Protein AF-A0A9P6XNF9-F1 (afdb_monomer)

Organism: NCBI:txid936053

Radius of gyration: 29.25 Å; Cα contacts (8 Å, |Δi|>4): 31; chains: 1; bounding box: 64×70×56 Å

Sequence (96 aa):
MGHGGQAKNPTHQQKKLELESIREFRDRFGIPIPDDQLADLPYFKPADDSPEMKNLHERRAELGGYLPRRRARAHRRRPRDLDHPSLCAHPEPGAA

Secondary structure (DSSP, 8-state):
--TTSTT----S--SS--HHHHHHHHHHHT----GGGGGG-PPP---TTSHHHHHHHHHHHHTTS-SS---SS---PPPPPTT-GGG--PPP----

Solvent-accessible surface area (backbone atoms only — not comparable to full-atom values): 6850 Å² total; per-residue (Å²): 133,56,89,75,46,60,94,53,87,77,76,91,74,72,85,68,78,55,68,66,46,52,49,55,49,34,66,75,68,67,53,97,68,62,79,87,52,55,84,75,64,71,87,86,74,81,56,79,85,36,71,66,44,47,50,54,53,51,54,28,56,74,70,78,43,81,77,93,75,86,73,95,72,75,85,83,74,75,79,76,74,82,84,54,81,86,78,76,80,74,83,80,85,81,83,134

Foldseek 3Di:
DQDQQPVHPDPPDPPDGDLVSLVVVCVVVVPPDDSVCSVVVDDDDDDCPDPVNVVVQVVQVVVVHDDDDDDPDDDDDDPDPPPPPPPPDDPDPDDD

InterPro domains:
  IPR029061 Thiamin diphosphate-binding fold [SSF52518] (6-71)
  IPR051157 Pyruvate Dehydrogenase/Transketolase [PTHR43825] (3-80)

Nearest PDB structures (foldseek):
  2g25-assembly1_B  TM=8.179E-01  e=1.756E-03  Escherichia coli
  2iea-assembly1_B  TM=8.667E-01  e=1.041E-02  Escherichia coli
  4qoy-assembly1_A  TM=8.896E-01  e=1.929E-02  Escherichia coli O157:H7 str. TW14359
  3lq4-assembly1_B  TM=7.742E-01  e=1.467E-02  Escherichia coli O157:H7

Structure (mmCIF, N/CA/C/O backbone):
data_AF-A0A9P6XNF9-F1
#
_entry.id   AF-A0A9P6XNF9-F1
#
loop_
_atom_site.group_PDB
_atom_site.id
_atom_site.type_symbol
_atom_site.label_atom_id
_atom_site.label_alt_id
_atom_site.label_comp_id
_atom_site.label_asym_id
_atom_site.label_entity_id
_atom_site.label_seq_id
_atom_site.pdbx_PDB_ins_code
_atom_site.Cartn_x
_atom_site.Cartn_y
_atom_site.Cartn_z
_atom_site.occupancy
_atom_site.B_iso_or_equiv
_atom_site.auth_seq_id
_atom_site.auth_comp_id
_atom_site.auth_asym_id
_atom_site.auth_atom_id
_atom_site.pdbx_PDB_model_num
ATOM 1 N N . MET A 1 1 ? 7.094 -0.465 22.375 1.00 51.12 1 MET A N 1
ATOM 2 C CA . MET A 1 1 ? 7.017 -1.836 21.813 1.00 51.12 1 MET A CA 1
ATOM 3 C C . MET A 1 1 ? 5.539 -2.149 21.598 1.00 51.12 1 MET A C 1
ATOM 5 O O . MET A 1 1 ? 4.785 -1.898 22.523 1.00 51.12 1 MET A O 1
ATOM 9 N N . GLY A 1 2 ? 5.104 -2.559 20.399 1.00 53.34 2 GLY A N 1
ATOM 10 C CA . GLY A 1 2 ? 3.670 -2.670 20.063 1.00 53.34 2 GLY A CA 1
ATOM 11 C C . GLY A 1 2 ? 2.995 -3.904 20.671 1.00 53.34 2 GLY A C 1
ATOM 12 O O . GLY A 1 2 ? 3.594 -4.980 20.707 1.00 53.34 2 GLY A O 1
ATOM 13 N N . HIS A 1 3 ? 1.759 -3.746 21.149 1.00 58.56 3 HIS A N 1
ATOM 14 C CA . HIS A 1 3 ? 1.045 -4.740 21.956 1.00 58.56 3 HIS A CA 1
ATOM 15 C C . HIS A 1 3 ? 0.644 -5.993 21.146 1.00 58.56 3 HIS A C 1
ATOM 17 O O . HIS A 1 3 ? 0.809 -7.122 21.612 1.00 58.56 3 HIS A O 1
ATOM 23 N N . GLY A 1 4 ? 0.215 -5.814 19.891 1.00 57.84 4 GLY A N 1
ATOM 24 C CA . GLY A 1 4 ? -0.344 -6.863 19.020 1.00 57.84 4 GLY A CA 1
ATOM 25 C C . GLY A 1 4 ? 0.652 -7.756 18.263 1.00 57.84 4 GLY A C 1
ATOM 26 O O . GLY A 1 4 ? 0.313 -8.293 17.217 1.00 57.84 4 GLY A O 1
ATOM 27 N N . GLY A 1 5 ? 1.897 -7.912 18.727 1.00 57.47 5 GLY A N 1
ATOM 28 C CA . GLY A 1 5 ? 2.902 -8.743 18.036 1.00 57.47 5 GLY A CA 1
ATOM 29 C C . GLY A 1 5 ? 3.785 -8.004 17.026 1.00 57.47 5 GLY A C 1
ATOM 30 O O . GLY A 1 5 ? 4.610 -8.628 16.365 1.00 57.47 5 GLY A O 1
ATOM 31 N N . GLN A 1 6 ? 3.699 -6.673 16.949 1.00 53.59 6 GLN A N 1
ATOM 32 C CA . GLN A 1 6 ? 4.697 -5.869 16.239 1.00 53.59 6 GLN A CA 1
ATOM 33 C C . GLN A 1 6 ? 6.087 -6.138 16.844 1.00 53.59 6 GLN A C 1
ATOM 35 O O . GLN A 1 6 ? 6.307 -5.890 18.029 1.00 53.59 6 GLN A O 1
ATOM 40 N N . ALA A 1 7 ? 7.007 -6.649 16.021 1.00 54.22 7 ALA A N 1
ATOM 41 C CA . ALA A 1 7 ? 8.347 -7.127 16.394 1.00 54.22 7 ALA A CA 1
ATOM 42 C C . ALA A 1 7 ? 8.410 -8.437 17.208 1.00 54.22 7 ALA A C 1
ATOM 44 O O . ALA A 1 7 ? 9.474 -8.793 17.713 1.00 54.22 7 ALA A O 1
ATOM 45 N N . LYS A 1 8 ? 7.313 -9.195 17.301 1.00 57.41 8 LYS A N 1
ATOM 46 C CA . LYS A 1 8 ? 7.337 -10.583 17.780 1.00 57.41 8 LYS A CA 1
ATOM 47 C C . LYS A 1 8 ? 7.222 -11.501 16.552 1.00 57.41 8 LYS A C 1
ATOM 49 O O . LYS A 1 8 ? 6.467 -11.197 15.638 1.00 57.41 8 LYS A O 1
ATOM 54 N N . ASN A 1 9 ? 7.920 -12.640 16.549 1.00 62.78 9 ASN A N 1
ATOM 55 C CA . ASN A 1 9 ? 7.718 -13.740 15.587 1.00 62.78 9 ASN A CA 1
ATOM 56 C C . ASN A 1 9 ? 6.858 -14.865 16.217 1.00 62.78 9 ASN A C 1
ATOM 58 O O . ASN A 1 9 ? 7.333 -15.998 16.337 1.00 62.78 9 ASN A O 1
ATOM 62 N N . PRO A 1 10 ? 5.628 -14.612 16.715 1.00 60.19 10 PRO A N 1
ATOM 63 C CA . PRO A 1 10 ? 4.821 -15.674 17.286 1.00 60.19 10 PRO A CA 1
ATOM 64 C C . PRO A 1 10 ? 4.291 -16.530 16.138 1.00 60.19 10 PRO A C 1
ATOM 66 O O . PRO A 1 10 ? 3.401 -16.137 15.391 1.00 60.19 10 PRO A O 1
ATOM 69 N N . THR A 1 11 ? 4.842 -17.728 15.988 1.00 62.06 11 THR A N 1
ATOM 70 C CA . THR A 1 11 ? 4.258 -18.705 15.071 1.00 62.06 11 THR A CA 1
ATOM 71 C C . TH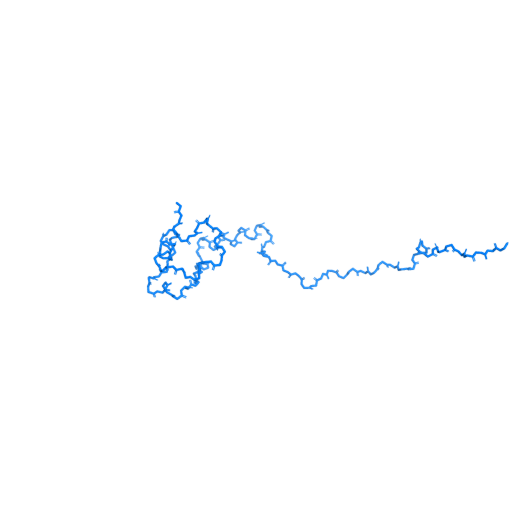R A 1 11 ? 3.069 -19.371 15.771 1.00 62.06 11 THR A C 1
ATOM 73 O O . THR A 1 11 ? 3.134 -19.723 16.948 1.00 62.06 11 THR A O 1
ATOM 76 N N . HIS A 1 12 ? 1.966 -19.533 15.039 1.00 56.62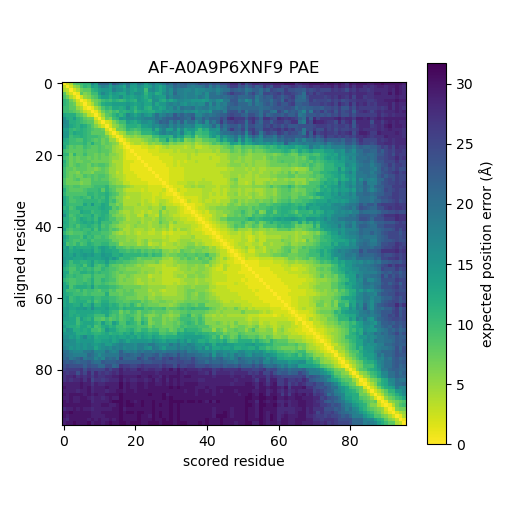 12 HIS A N 1
ATOM 77 C CA . HIS A 1 12 ? 0.805 -20.376 15.361 1.00 56.62 12 HIS A CA 1
ATOM 78 C C . HIS A 1 12 ? -0.137 -20.003 16.532 1.00 56.62 12 HIS A C 1
ATOM 80 O O . HIS A 1 12 ? -1.226 -20.579 16.589 1.00 56.62 12 HIS A O 1
ATOM 86 N N . GLN A 1 13 ? 0.197 -19.066 17.433 1.00 52.62 13 GLN A N 1
ATOM 87 C CA . GLN A 1 13 ? -0.665 -18.749 18.598 1.00 52.62 13 GLN A CA 1
ATOM 88 C C . GLN A 1 13 ? -1.566 -17.509 18.458 1.00 52.62 13 GLN A C 1
ATOM 90 O O . GLN A 1 13 ? -2.529 -17.374 19.207 1.00 52.62 13 GLN A O 1
ATOM 95 N N . GLN A 1 14 ? -1.345 -16.643 17.468 1.00 58.47 14 GLN A N 1
ATOM 96 C CA . GLN A 1 14 ? -2.191 -15.465 17.224 1.00 58.47 14 GLN A CA 1
ATOM 97 C C . GLN A 1 14 ? -3.287 -15.759 16.191 1.00 58.47 14 GLN A C 1
ATOM 99 O O . GLN A 1 14 ? -3.354 -15.142 15.136 1.00 58.47 14 GLN A O 1
ATOM 104 N N . LYS A 1 15 ? -4.146 -16.748 16.465 1.00 58.88 15 LYS A N 1
ATOM 105 C CA . LYS A 1 15 ? -5.285 -17.063 15.577 1.00 58.88 15 LYS A CA 1
ATOM 106 C C . LYS A 1 15 ? -6.379 -15.990 15.591 1.00 58.88 15 LYS A C 1
ATOM 108 O O . LYS A 1 15 ? -7.221 -15.977 14.701 1.00 58.88 15 LYS A O 1
ATOM 113 N N . LYS A 1 16 ? -6.388 -15.129 16.609 1.00 60.25 16 LYS A N 1
ATOM 114 C CA . LYS A 1 16 ? -7.323 -14.017 16.765 1.00 60.25 16 LYS A CA 1
ATOM 115 C C . LYS A 1 16 ? -6.506 -12.765 17.056 1.00 60.25 16 LYS A C 1
ATOM 117 O O . LYS A 1 16 ? -5.784 -12.724 18.049 1.00 60.25 16 LYS A O 1
ATOM 122 N N . LEU A 1 17 ? -6.566 -11.796 16.151 1.00 66.12 17 LEU A N 1
ATOM 123 C CA . LEU A 1 17 ? -6.135 -10.434 16.437 1.00 66.12 17 LEU A CA 1
ATOM 124 C C . LEU A 1 17 ? -7.283 -9.767 17.193 1.00 66.12 17 LEU A C 1
ATOM 126 O O . LEU A 1 17 ? -8.410 -9.761 16.703 1.00 66.12 17 LEU A O 1
ATOM 130 N N . GLU A 1 18 ? -7.009 -9.258 18.390 1.00 77.25 18 GLU A N 1
ATOM 131 C CA . GLU A 1 18 ? -7.990 -8.478 19.145 1.00 77.25 18 GLU A CA 1
ATOM 132 C C . GLU A 1 18 ? -8.308 -7.184 18.382 1.00 77.25 18 GLU A C 1
ATOM 134 O O . GLU A 1 18 ? -7.398 -6.519 17.875 1.00 77.25 18 GLU A O 1
ATOM 139 N N . LEU A 1 19 ? -9.590 -6.807 18.311 1.00 79.06 19 LEU A N 1
ATOM 140 C CA . LEU A 1 19 ? -10.040 -5.586 17.621 1.00 79.06 19 LEU A CA 1
ATOM 141 C C . LEU A 1 19 ? -9.339 -4.330 18.153 1.00 79.06 19 LEU A C 1
ATOM 143 O O . LEU A 1 19 ? -9.012 -3.428 17.386 1.00 79.06 19 LEU A O 1
ATOM 147 N N . GLU A 1 20 ? -9.038 -4.307 19.449 1.00 80.88 20 GLU A N 1
ATOM 148 C CA . GLU A 1 20 ? -8.264 -3.243 20.089 1.00 80.88 20 GLU A CA 1
ATOM 149 C C . GLU A 1 20 ? -6.849 -3.125 19.501 1.00 80.88 20 GLU A C 1
ATOM 151 O O . GLU A 1 20 ? -6.412 -2.029 19.164 1.00 80.88 20 GLU A O 1
ATOM 156 N N . SER A 1 21 ? -6.169 -4.250 19.248 1.00 80.81 21 SER A N 1
ATOM 157 C CA . SER A 1 21 ? -4.847 -4.250 18.602 1.00 80.81 21 SER A CA 1
ATOM 158 C C . SER A 1 21 ? -4.902 -3.766 17.148 1.00 80.81 21 SER A C 1
ATOM 160 O O . SER A 1 21 ? -3.954 -3.143 16.670 1.00 80.81 21 SER A O 1
ATOM 162 N N . ILE A 1 22 ? -5.999 -4.039 16.433 1.00 81.44 22 ILE A N 1
ATOM 163 C CA . ILE A 1 22 ? -6.210 -3.546 15.063 1.00 81.44 22 ILE A CA 1
ATOM 164 C C . ILE A 1 22 ? -6.472 -2.033 15.079 1.00 81.44 22 ILE A C 1
ATOM 166 O O . ILE A 1 22 ? -5.929 -1.309 14.243 1.00 81.44 22 ILE A O 1
ATOM 170 N N . ARG A 1 23 ? -7.237 -1.538 16.060 1.00 84.69 23 ARG A N 1
ATOM 171 C CA . ARG A 1 23 ? -7.488 -0.105 16.257 1.00 84.69 23 ARG A CA 1
ATOM 172 C C . ARG A 1 23 ? -6.201 0.651 16.578 1.00 84.69 23 ARG A C 1
ATOM 174 O O . ARG A 1 23 ? -5.879 1.614 15.888 1.00 84.69 23 ARG A O 1
ATOM 181 N N . GLU A 1 24 ? -5.410 0.153 17.527 1.00 85.19 24 GLU A N 1
ATOM 182 C CA . GLU A 1 24 ? -4.085 0.704 17.835 1.00 85.19 24 GLU A CA 1
ATOM 183 C C . GLU A 1 24 ? -3.171 0.731 16.602 1.00 85.19 24 GLU A C 1
ATOM 185 O O . GLU A 1 24 ? -2.424 1.688 16.394 1.00 85.19 24 GLU A O 1
ATOM 190 N N . PHE A 1 25 ? -3.216 -0.312 15.766 1.00 83.88 25 PHE A N 1
ATOM 191 C CA . PHE A 1 25 ? -2.443 -0.365 14.528 1.00 83.88 25 PHE A CA 1
ATOM 192 C C . PHE A 1 25 ? -2.878 0.731 13.553 1.00 83.88 25 PHE A C 1
ATOM 194 O O . PHE A 1 25 ? -2.030 1.467 13.046 1.00 83.88 25 PHE A O 1
ATOM 201 N N . ARG A 1 26 ? -4.187 0.863 13.309 1.00 87.38 26 ARG A N 1
ATOM 202 C CA . ARG A 1 26 ? -4.740 1.905 12.439 1.00 87.38 26 ARG A CA 1
ATOM 203 C C . ARG A 1 26 ? -4.311 3.291 12.910 1.00 87.38 26 ARG A C 1
ATOM 205 O O . ARG A 1 26 ? -3.784 4.059 12.107 1.00 87.38 26 ARG A O 1
ATOM 212 N N . ASP A 1 27 ? -4.502 3.579 14.194 1.00 87.44 27 ASP A N 1
ATOM 213 C CA . ASP A 1 27 ? -4.229 4.896 14.771 1.00 87.44 27 ASP A CA 1
ATOM 214 C C . ASP A 1 27 ? -2.732 5.219 14.724 1.00 87.44 27 ASP A C 1
ATOM 216 O O . ASP A 1 27 ? -2.338 6.330 14.375 1.00 87.44 27 ASP A O 1
ATOM 220 N N . ARG A 1 28 ? -1.873 4.221 14.970 1.00 87.06 28 ARG A N 1
ATOM 221 C CA . ARG A 1 28 ? -0.415 4.372 14.899 1.00 87.06 28 ARG A CA 1
ATOM 222 C C . ARG A 1 28 ? 0.092 4.706 13.494 1.00 87.06 28 ARG A C 1
ATOM 224 O O . ARG A 1 28 ? 1.073 5.438 13.373 1.00 87.06 28 ARG A O 1
ATOM 231 N N . PHE A 1 29 ? -0.515 4.136 12.455 1.00 84.31 29 PHE A N 1
ATOM 232 C CA . PHE A 1 29 ? -0.111 4.354 11.060 1.00 84.31 29 PHE A CA 1
ATOM 233 C C . PHE A 1 29 ? -0.966 5.399 10.331 1.00 84.31 29 PHE A C 1
ATOM 235 O O . PHE A 1 29 ? -0.738 5.634 9.147 1.00 84.31 29 PHE A O 1
ATOM 242 N N . GLY A 1 30 ? -1.925 6.032 11.018 1.00 85.12 30 GLY A N 1
ATOM 243 C CA . GLY A 1 30 ? -2.793 7.061 10.445 1.00 85.12 30 GLY A CA 1
ATOM 244 C C . GLY A 1 30 ? -3.644 6.563 9.274 1.00 85.12 30 GLY A C 1
ATOM 245 O O . GLY A 1 30 ? -3.867 7.306 8.322 1.00 85.12 30 GLY A O 1
ATOM 246 N N . ILE A 1 31 ? -4.080 5.299 9.300 1.00 86.69 31 ILE A N 1
ATOM 247 C CA . ILE A 1 31 ? -4.825 4.695 8.187 1.00 86.69 31 ILE A CA 1
ATOM 248 C C . ILE A 1 31 ? -6.289 5.177 8.240 1.00 86.69 31 ILE A C 1
ATOM 250 O O . ILE A 1 31 ? -6.959 4.931 9.245 1.00 86.69 31 ILE A O 1
ATOM 254 N N . PRO A 1 32 ? -6.832 5.816 7.186 1.00 87.12 32 PRO A N 1
ATOM 255 C CA . PRO A 1 32 ? -8.171 6.408 7.200 1.00 87.12 32 PRO A CA 1
ATOM 256 C C . PRO A 1 32 ? -9.273 5.355 6.960 1.00 87.12 32 PRO A C 1
ATOM 258 O O . PRO A 1 32 ? -10.015 5.428 5.983 1.00 87.12 32 PRO A O 1
ATOM 261 N N . ILE A 1 33 ? -9.370 4.355 7.842 1.00 85.56 33 ILE A N 1
ATOM 262 C CA . ILE A 1 33 ? -10.453 3.355 7.865 1.00 85.56 33 ILE A CA 1
ATOM 263 C C . ILE A 1 33 ? -11.366 3.640 9.069 1.00 85.56 33 ILE A C 1
ATOM 265 O O . ILE A 1 33 ? -10.868 3.731 10.199 1.00 85.56 33 ILE A O 1
ATOM 269 N N . PRO A 1 34 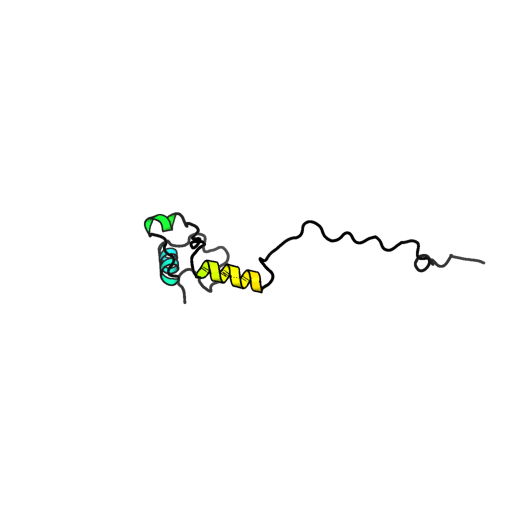? -12.688 3.762 8.870 1.00 86.25 34 PRO A N 1
ATOM 270 C CA . PRO A 1 34 ? -13.611 4.017 9.968 1.00 86.25 34 PRO A CA 1
ATOM 271 C C . PRO A 1 34 ? -13.762 2.789 10.892 1.00 86.25 34 PRO A C 1
ATOM 273 O O . PRO A 1 34 ? -13.514 1.650 10.497 1.00 86.25 34 PRO A O 1
ATOM 276 N N . ASP A 1 35 ? -14.111 3.030 12.161 1.00 83.94 35 ASP A N 1
ATOM 277 C CA . ASP A 1 35 ? -14.184 1.996 13.213 1.00 83.94 35 ASP A CA 1
ATOM 278 C C . ASP A 1 35 ? -15.196 0.877 12.908 1.00 83.94 35 ASP A C 1
ATOM 280 O O . ASP A 1 35 ? -14.982 -0.273 13.287 1.00 83.94 35 ASP A O 1
ATOM 284 N N . ASP A 1 36 ? -16.292 1.212 12.231 1.00 84.00 36 ASP A N 1
ATOM 285 C CA . ASP A 1 36 ? -17.376 0.302 11.849 1.00 84.00 36 ASP A CA 1
ATOM 286 C C . ASP A 1 36 ? -16.931 -0.755 10.829 1.00 84.00 36 ASP A C 1
ATOM 288 O O . ASP A 1 36 ? -17.419 -1.881 10.858 1.00 84.0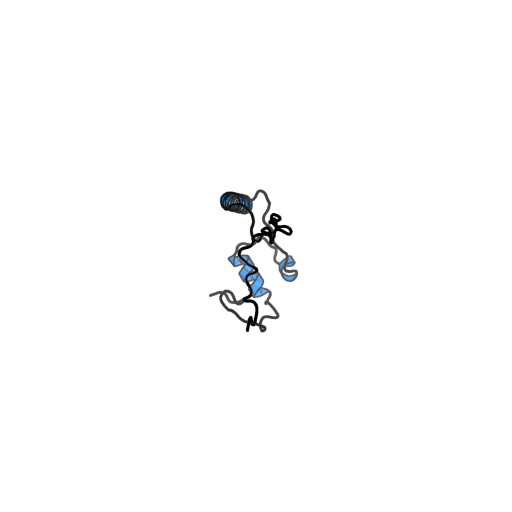0 36 ASP A O 1
ATOM 292 N N . GLN A 1 37 ? -15.958 -0.421 9.981 1.00 81.12 37 GLN A N 1
ATOM 293 C CA . GLN A 1 37 ? -15.406 -1.325 8.968 1.00 81.12 37 GLN A CA 1
ATOM 294 C C . GLN A 1 37 ? -14.193 -2.111 9.469 1.00 81.12 37 GLN A C 1
ATOM 296 O O . GLN A 1 37 ? -13.676 -2.977 8.769 1.00 81.12 37 GLN A O 1
ATOM 301 N N . LEU A 1 38 ? -13.716 -1.844 10.686 1.00 81.31 38 LEU A N 1
ATOM 302 C CA . LEU A 1 38 ? -12.484 -2.444 11.193 1.00 81.31 38 LEU A CA 1
ATOM 303 C C . LEU A 1 38 ? -12.615 -3.957 11.448 1.00 81.31 38 LEU A C 1
ATOM 305 O O . LEU A 1 38 ? -11.623 -4.682 11.371 1.00 81.31 38 LEU A O 1
ATOM 309 N N . ALA A 1 39 ? -13.837 -4.434 11.709 1.00 80.44 39 ALA A N 1
ATOM 310 C CA . ALA A 1 39 ? -14.138 -5.853 11.900 1.00 80.44 39 ALA A CA 1
ATOM 311 C C . ALA A 1 39 ? -14.000 -6.679 10.610 1.00 80.44 39 ALA A C 1
ATOM 313 O O . ALA A 1 39 ? -13.619 -7.848 10.677 1.00 80.44 39 ALA A O 1
ATOM 314 N N . ASP A 1 40 ? -14.240 -6.061 9.451 1.00 81.75 40 ASP A N 1
ATOM 315 C CA . ASP A 1 40 ? -14.179 -6.718 8.139 1.00 81.75 40 ASP A CA 1
ATOM 316 C C . ASP A 1 40 ? -12.756 -6.768 7.560 1.00 81.75 40 ASP A C 1
ATOM 318 O O . ASP A 1 40 ? -12.529 -7.381 6.517 1.00 81.75 40 ASP A O 1
ATOM 322 N N . LEU A 1 41 ? -11.785 -6.144 8.244 1.00 81.69 41 LEU A N 1
ATOM 323 C CA . LEU A 1 41 ? -10.375 -6.072 7.844 1.00 81.69 41 LEU A CA 1
ATOM 324 C C . LEU A 1 41 ? -10.179 -5.630 6.375 1.00 81.69 41 LEU A C 1
ATOM 326 O O . LEU A 1 41 ? -9.528 -6.336 5.596 1.00 81.69 41 LEU A O 1
ATOM 330 N N . PRO A 1 42 ? -10.719 -4.465 5.968 1.00 84.69 42 PRO A N 1
ATOM 331 C CA . PRO A 1 42 ? -10.655 -4.015 4.587 1.00 84.69 42 PRO A CA 1
ATOM 332 C C . PRO A 1 42 ? -9.219 -3.690 4.166 1.00 84.69 42 PRO A C 1
ATOM 334 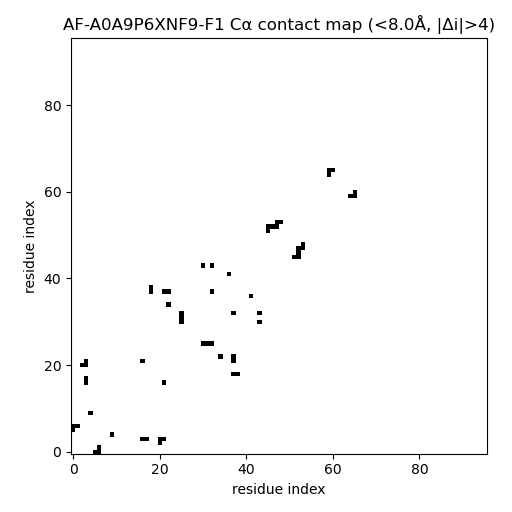O O . PRO A 1 42 ? -8.426 -3.113 4.915 1.00 84.69 42 PRO A O 1
ATOM 337 N N . TYR A 1 43 ? -8.894 -4.007 2.912 1.00 85.31 43 TYR A N 1
ATOM 338 C CA . TYR A 1 43 ? -7.653 -3.550 2.298 1.00 85.31 43 TYR A CA 1
ATOM 339 C C . TYR A 1 43 ? -7.740 -2.054 1.994 1.00 85.31 43 TYR A C 1
ATOM 341 O O . TYR A 1 43 ? -8.577 -1.622 1.203 1.00 85.31 43 TYR A O 1
ATOM 349 N N . PHE A 1 44 ? -6.832 -1.268 2.570 1.00 85.69 44 PHE 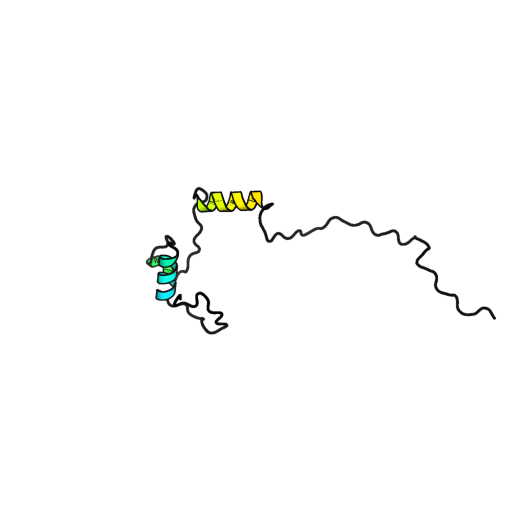A N 1
ATOM 350 C CA . PHE A 1 44 ? -6.676 0.139 2.216 1.00 85.69 44 PHE A CA 1
ATOM 351 C C . PHE A 1 44 ? -5.658 0.303 1.087 1.00 85.69 44 PHE A C 1
ATOM 353 O O . PHE A 1 44 ? -4.488 -0.061 1.226 1.00 85.69 44 PHE A O 1
ATOM 360 N N . LYS A 1 45 ? -6.107 0.886 -0.026 1.00 86.81 45 LYS A N 1
ATOM 361 C CA . LYS A 1 45 ? -5.249 1.378 -1.102 1.00 86.81 45 LYS A CA 1
ATOM 362 C C . LYS A 1 45 ? -5.387 2.908 -1.143 1.00 86.81 45 LYS A C 1
ATOM 364 O O . LYS A 1 45 ? -6.514 3.376 -1.311 1.00 86.81 45 LYS A O 1
ATOM 369 N N . PRO A 1 46 ? -4.294 3.681 -1.004 1.00 86.38 46 PRO A N 1
ATOM 370 C CA . PRO A 1 46 ? -4.342 5.127 -1.202 1.00 86.38 46 PRO A CA 1
ATOM 371 C C . PRO A 1 46 ? -4.826 5.483 -2.615 1.00 86.38 46 PRO A C 1
ATOM 373 O O . PRO A 1 46 ? -4.711 4.675 -3.543 1.00 86.38 46 PRO A O 1
ATOM 376 N N . ALA A 1 47 ? -5.362 6.691 -2.778 1.00 87.50 47 ALA A N 1
ATOM 377 C CA . ALA A 1 47 ? -5.818 7.175 -4.076 1.00 87.50 47 ALA A CA 1
ATOM 378 C C . ALA A 1 47 ? -4.644 7.292 -5.065 1.00 87.50 47 ALA A C 1
ATOM 380 O O . ALA A 1 47 ? -3.524 7.614 -4.673 1.00 87.50 47 ALA A O 1
ATOM 381 N N . ASP A 1 48 ? -4.883 7.032 -6.351 1.00 84.44 48 ASP A N 1
ATOM 382 C CA . ASP A 1 48 ? -3.808 6.995 -7.356 1.00 84.44 48 ASP A CA 1
ATOM 383 C C . ASP A 1 48 ? -3.134 8.372 -7.561 1.00 84.44 48 ASP A C 1
ATOM 385 O O . ASP A 1 48 ? -1.991 8.456 -8.011 1.00 84.44 48 ASP A O 1
ATOM 389 N N . ASP A 1 49 ? -3.819 9.460 -7.206 1.00 85.56 49 ASP A N 1
ATOM 390 C CA . ASP A 1 49 ? -3.332 10.838 -7.246 1.00 85.56 49 ASP A CA 1
ATOM 391 C C . ASP A 1 49 ? -2.634 11.296 -5.953 1.00 85.56 49 ASP A C 1
ATOM 393 O O . ASP A 1 49 ? -2.065 12.399 -5.929 1.00 85.56 49 ASP A O 1
ATOM 397 N N . SER A 1 50 ? -2.627 10.456 -4.913 1.00 89.81 50 SER A N 1
ATOM 398 C CA . SER A 1 50 ? -1.997 10.762 -3.632 1.00 89.81 50 SER A CA 1
ATOM 399 C C . SER A 1 50 ? -0.474 10.921 -3.783 1.00 89.81 50 SER A C 1
ATOM 401 O O . SER A 1 50 ? 0.151 10.281 -4.643 1.00 89.81 50 SER A O 1
ATOM 403 N N . PRO A 1 51 ? 0.163 11.783 -2.971 1.00 89.88 51 PRO A N 1
ATOM 404 C CA . PRO A 1 51 ? 1.611 11.978 -3.030 1.00 89.88 51 PRO A CA 1
ATOM 405 C C . PRO A 1 51 ? 2.384 10.679 -2.747 1.00 89.88 51 PRO A C 1
ATOM 407 O O . PRO A 1 51 ? 3.441 10.456 -3.337 1.00 89.88 51 PRO A O 1
ATOM 410 N N . GLU A 1 52 ? 1.845 9.792 -1.907 1.00 88.31 52 GLU A N 1
ATOM 411 C CA . GLU A 1 52 ? 2.432 8.489 -1.587 1.00 88.31 52 GLU A CA 1
ATOM 412 C C . GLU A 1 52 ? 2.463 7.564 -2.809 1.00 88.31 52 GLU A C 1
ATOM 414 O O . GLU A 1 52 ? 3.493 6.947 -3.088 1.00 88.31 52 GLU A O 1
ATOM 419 N N . MET A 1 53 ? 1.361 7.486 -3.564 1.00 90.75 53 MET A N 1
ATOM 420 C CA . MET A 1 53 ? 1.268 6.642 -4.759 1.00 90.75 53 MET A CA 1
ATOM 421 C C . MET A 1 53 ? 2.158 7.156 -5.887 1.00 90.75 53 MET A C 1
ATOM 423 O O . MET A 1 53 ? 2.883 6.372 -6.503 1.00 90.75 53 MET A O 1
ATOM 427 N N . LYS A 1 54 ? 2.183 8.476 -6.109 1.00 92.12 54 LYS A N 1
ATOM 428 C CA . LYS A 1 54 ? 3.096 9.102 -7.078 1.00 92.12 54 LYS A CA 1
ATOM 429 C C . LYS A 1 54 ? 4.549 8.778 -6.754 1.00 92.12 54 LYS A C 1
ATOM 431 O O . LYS A 1 54 ? 5.257 8.249 -7.608 1.00 92.12 54 LYS A O 1
ATOM 436 N N . ASN A 1 55 ? 4.963 8.985 -5.503 1.00 91.94 55 ASN A N 1
ATOM 437 C CA . ASN A 1 55 ? 6.32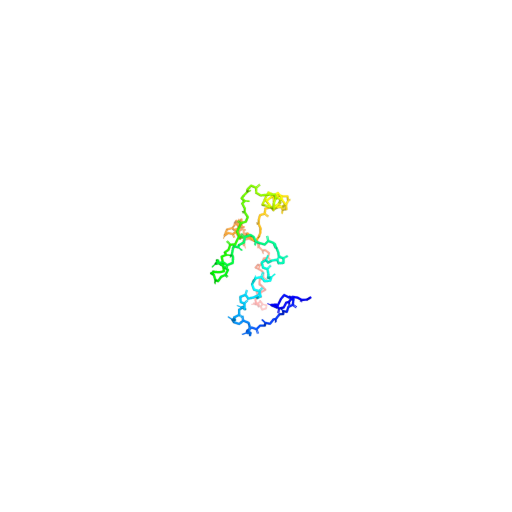9 8.690 -5.085 1.00 91.94 55 ASN A CA 1
ATOM 438 C C . ASN A 1 55 ? 6.673 7.201 -5.232 1.00 91.94 55 ASN A C 1
ATOM 440 O O . ASN A 1 55 ? 7.737 6.853 -5.743 1.00 91.94 55 ASN A O 1
ATOM 444 N N . LEU A 1 56 ? 5.759 6.308 -4.838 1.00 91.81 56 LEU A N 1
ATOM 445 C CA . LEU A 1 56 ? 5.942 4.866 -4.981 1.00 91.81 56 LEU A CA 1
ATOM 446 C C . LEU A 1 56 ? 6.184 4.478 -6.446 1.00 91.81 56 LEU A C 1
ATOM 448 O O . LEU A 1 56 ? 7.100 3.707 -6.744 1.00 91.81 56 LEU A O 1
ATOM 452 N N . HIS A 1 57 ? 5.372 5.006 -7.360 1.00 92.25 57 HIS A N 1
ATOM 453 C CA . HIS A 1 57 ? 5.482 4.731 -8.787 1.00 92.25 57 HIS A CA 1
ATOM 454 C C . HIS A 1 57 ? 6.764 5.313 -9.397 1.00 92.25 57 HIS A C 1
ATOM 456 O O . HIS A 1 57 ? 7.445 4.606 -10.142 1.00 92.25 57 HIS A O 1
ATOM 462 N N . GLU A 1 58 ? 7.135 6.543 -9.036 1.00 92.81 58 GLU A N 1
ATOM 463 C CA . GLU A 1 58 ? 8.376 7.198 -9.472 1.00 92.81 58 GLU A CA 1
ATOM 464 C C . GLU A 1 58 ? 9.613 6.400 -9.050 1.00 92.81 58 GLU A C 1
ATOM 466 O O . GLU A 1 58 ? 10.426 6.022 -9.893 1.00 92.81 58 GLU A O 1
ATOM 471 N N . ARG A 1 59 ? 9.721 6.032 -7.767 1.00 93.44 59 ARG A N 1
ATOM 472 C CA . ARG A 1 59 ? 10.852 5.233 -7.265 1.00 93.44 59 ARG A CA 1
ATOM 473 C C . ARG A 1 59 ? 10.935 3.866 -7.924 1.00 93.44 59 ARG A C 1
ATOM 475 O O . ARG A 1 59 ? 12.023 3.371 -8.207 1.00 93.44 59 ARG A O 1
ATOM 482 N N . ARG A 1 60 ? 9.792 3.237 -8.199 1.00 93.81 60 ARG A N 1
ATOM 483 C CA . ARG A 1 60 ? 9.765 1.973 -8.943 1.00 93.81 60 ARG A CA 1
ATOM 484 C C . ARG A 1 60 ? 10.237 2.155 -10.378 1.00 93.81 60 ARG A C 1
ATOM 486 O O . ARG A 1 60 ? 10.967 1.295 -10.859 1.00 93.81 60 ARG A O 1
ATOM 493 N N . ALA A 1 61 ? 9.855 3.239 -11.047 1.00 92.56 61 ALA A N 1
ATOM 494 C CA . ALA A 1 61 ? 10.327 3.539 -12.394 1.00 92.56 61 ALA A CA 1
ATOM 495 C C . ALA A 1 61 ? 11.850 3.761 -12.420 1.00 92.56 61 ALA A C 1
ATOM 497 O O . ALA A 1 61 ? 12.531 3.145 -13.240 1.00 92.56 61 ALA A O 1
ATOM 498 N N . GLU A 1 62 ? 12.388 4.542 -11.476 1.00 93.44 62 GLU A N 1
ATOM 499 C CA . GLU A 1 62 ? 13.834 4.775 -11.318 1.00 93.44 62 GLU A CA 1
ATOM 500 C C . GLU A 1 62 ? 14.620 3.472 -11.093 1.00 93.44 62 GLU A C 1
ATOM 502 O O . GLU A 1 62 ? 15.699 3.284 -11.651 1.00 93.44 62 GLU A O 1
ATOM 507 N N . LEU A 1 63 ? 14.066 2.535 -10.317 1.00 93.12 63 LEU A N 1
ATOM 508 C CA . LEU A 1 63 ? 14.708 1.261 -9.969 1.00 93.12 63 LEU A CA 1
ATOM 509 C C . LEU A 1 63 ? 14.529 0.148 -11.023 1.00 93.12 63 LEU A C 1
ATOM 511 O O . LEU A 1 63 ? 14.803 -1.020 -10.742 1.00 93.12 63 LEU A O 1
ATOM 515 N N . GLY A 1 64 ? 14.078 0.475 -12.238 1.00 90.75 64 GLY A N 1
ATOM 516 C CA . GLY A 1 64 ? 13.928 -0.497 -13.330 1.00 90.75 64 GLY A CA 1
ATOM 517 C C . GLY A 1 64 ? 12.602 -1.269 -13.328 1.00 90.75 64 GLY A C 1
ATOM 518 O O . GLY A 1 64 ? 12.476 -2.299 -13.996 1.00 90.75 64 GLY A O 1
ATOM 519 N N . GLY A 1 65 ? 11.596 -0.770 -12.607 1.00 90.94 65 GLY A N 1
ATOM 520 C CA . GLY A 1 65 ? 10.218 -1.258 -12.608 1.00 90.94 65 GLY A CA 1
ATOM 521 C C . GLY A 1 65 ? 9.821 -2.084 -11.378 1.00 90.94 65 GLY A C 1
ATOM 522 O O . GLY A 1 65 ? 10.457 -2.072 -10.323 1.00 90.94 65 GLY A O 1
ATOM 523 N N . TYR A 1 66 ? 8.707 -2.810 -11.502 1.00 93.12 66 TYR A N 1
ATOM 524 C CA . TYR A 1 66 ? 8.136 -3.603 -10.410 1.00 93.12 66 TYR A CA 1
ATOM 525 C C . TYR A 1 66 ? 8.780 -4.982 -10.278 1.00 93.12 66 TYR A C 1
ATOM 527 O O . TYR A 1 66 ? 8.984 -5.699 -11.261 1.00 93.12 66 TYR A O 1
ATOM 535 N N . LEU A 1 67 ? 9.005 -5.379 -9.026 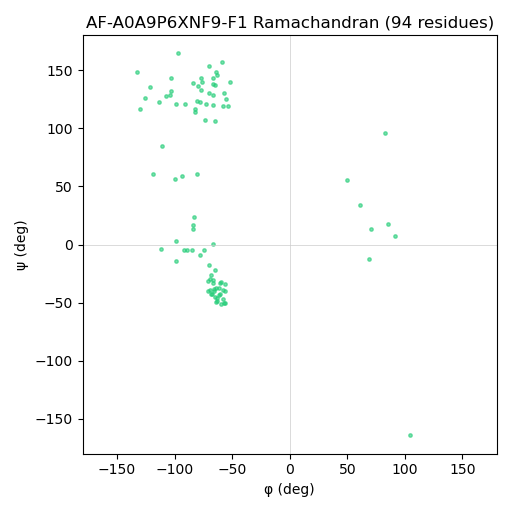1.00 90.06 67 LEU A N 1
ATOM 536 C CA . LEU A 1 67 ? 9.463 -6.706 -8.623 1.00 90.06 67 LEU A CA 1
ATOM 537 C C . LEU A 1 67 ? 8.597 -7.234 -7.467 1.00 90.06 67 LEU A C 1
ATOM 539 O O . LEU A 1 67 ? 8.160 -6.419 -6.644 1.00 90.06 67 LEU A O 1
ATOM 543 N N . PRO A 1 68 ? 8.394 -8.562 -7.362 1.00 90.00 68 PRO A N 1
ATOM 544 C CA . PRO A 1 68 ? 8.979 -9.620 -8.199 1.00 90.00 68 PRO A CA 1
ATOM 545 C C . PRO A 1 68 ? 8.308 -9.751 -9.579 1.00 90.00 68 PRO A C 1
ATOM 547 O O . PRO A 1 68 ? 7.095 -9.632 -9.709 1.00 90.00 68 PRO A O 1
ATOM 550 N N . ARG A 1 69 ? 9.098 -10.040 -10.625 1.00 90.25 69 ARG A N 1
ATOM 551 C CA . ARG A 1 69 ? 8.608 -10.283 -11.994 1.00 90.25 69 ARG A CA 1
ATOM 552 C C . ARG A 1 69 ? 9.117 -11.625 -12.504 1.00 90.25 69 ARG A C 1
ATOM 554 O O . ARG A 1 69 ? 10.321 -11.864 -12.543 1.00 90.25 69 ARG A O 1
ATOM 561 N N . ARG A 1 70 ? 8.207 -12.485 -12.963 1.00 91.44 70 ARG A N 1
ATOM 562 C CA . ARG A 1 70 ? 8.547 -13.773 -13.583 1.00 91.44 70 ARG A CA 1
ATOM 563 C C . ARG A 1 70 ? 8.411 -13.682 -15.101 1.00 91.44 70 ARG A C 1
ATOM 565 O O . ARG A 1 70 ? 7.398 -13.213 -15.610 1.00 91.44 70 ARG A O 1
ATOM 572 N N . ARG A 1 71 ? 9.423 -14.153 -15.837 1.00 89.50 71 ARG A N 1
ATOM 573 C CA . ARG A 1 71 ? 9.359 -14.327 -17.299 1.00 89.50 71 ARG A CA 1
ATOM 574 C C . ARG A 1 71 ? 9.048 -15.789 -17.607 1.00 89.50 71 ARG A C 1
ATOM 576 O O . ARG A 1 71 ? 9.807 -16.662 -17.202 1.00 89.50 71 ARG A O 1
ATOM 583 N N . ALA A 1 72 ? 7.944 -16.055 -18.306 1.00 92.19 72 ALA A N 1
ATOM 584 C CA . ALA A 1 72 ? 7.527 -17.423 -18.635 1.00 92.19 72 ALA A CA 1
ATOM 585 C C . ALA A 1 72 ? 8.432 -18.088 -19.685 1.00 92.19 72 ALA A C 1
ATOM 587 O O . ALA A 1 72 ? 8.625 -19.298 -19.666 1.00 92.19 72 ALA A O 1
ATOM 588 N N . ARG A 1 73 ? 8.995 -17.292 -20.599 1.00 88.19 73 ARG A N 1
ATOM 589 C CA . ARG A 1 73 ? 9.905 -17.749 -21.651 1.00 88.19 73 ARG A CA 1
ATOM 590 C C . ARG A 1 73 ? 11.234 -17.018 -21.521 1.00 88.19 73 ARG A C 1
ATOM 592 O O . ARG A 1 73 ? 11.261 -15.805 -21.312 1.00 88.19 73 ARG A O 1
ATOM 599 N N . ALA A 1 74 ? 12.324 -17.764 -21.646 1.00 85.06 74 ALA A N 1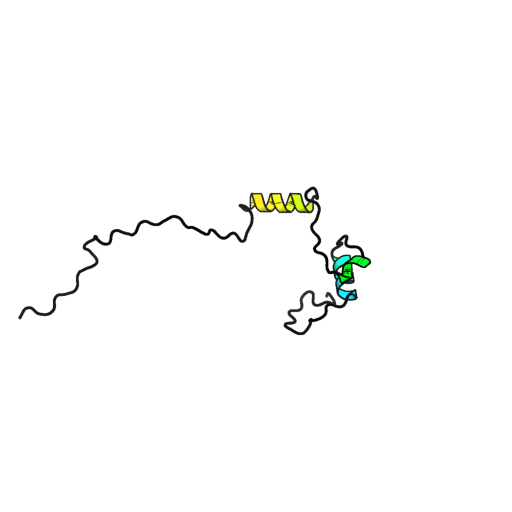
ATOM 600 C CA . ALA A 1 74 ? 13.665 -17.214 -21.779 1.00 85.06 74 ALA A CA 1
ATOM 601 C C . ALA A 1 74 ? 14.064 -17.162 -23.259 1.00 85.06 74 ALA A C 1
ATOM 603 O O . ALA A 1 74 ? 13.443 -17.807 -24.106 1.00 85.06 74 ALA A O 1
ATOM 604 N N . HIS A 1 75 ? 15.120 -16.408 -23.565 1.00 84.56 75 HIS A N 1
ATOM 605 C CA . HIS A 1 75 ? 15.731 -16.446 -24.888 1.00 84.56 75 HIS A CA 1
ATOM 606 C C . HIS A 1 75 ? 16.119 -17.892 -25.235 1.00 84.56 75 HIS A C 1
ATOM 608 O O . HIS A 1 75 ? 16.847 -18.542 -24.479 1.00 84.56 75 HIS A O 1
ATOM 614 N N . ARG A 1 76 ? 15.646 -18.392 -26.383 1.00 81.31 76 ARG A N 1
ATOM 615 C CA . ARG A 1 76 ? 15.959 -19.741 -26.861 1.00 81.31 76 ARG A CA 1
ATOM 616 C C . ARG A 1 76 ? 17.454 -19.822 -27.161 1.00 81.31 76 ARG A C 1
ATOM 618 O O . ARG A 1 76 ? 17.922 -19.267 -28.151 1.00 81.31 76 ARG A O 1
ATOM 625 N N . ARG A 1 77 ? 18.219 -20.502 -26.306 1.00 81.06 77 ARG A N 1
ATOM 626 C CA . ARG A 1 77 ? 19.607 -20.847 -26.631 1.00 81.06 77 ARG A CA 1
ATOM 627 C C . ARG A 1 77 ? 19.583 -21.909 -27.726 1.00 81.06 77 ARG A C 1
ATOM 629 O O . ARG A 1 77 ? 18.840 -22.884 -27.617 1.00 81.06 77 ARG A O 1
ATOM 636 N N . ARG A 1 78 ? 20.353 -21.693 -28.794 1.00 75.44 78 ARG A N 1
ATOM 637 C CA . ARG A 1 78 ? 20.620 -22.763 -29.756 1.00 75.44 78 ARG A CA 1
ATOM 638 C C . ARG A 1 78 ? 21.465 -23.827 -29.045 1.00 75.44 78 ARG A C 1
ATOM 640 O O . ARG A 1 78 ? 22.336 -23.442 -28.258 1.00 75.44 78 ARG A O 1
ATOM 647 N N . PRO A 1 79 ? 21.188 -25.123 -29.253 1.00 76.44 79 PRO A N 1
ATOM 648 C CA . PRO A 1 79 ? 22.091 -26.177 -28.810 1.00 76.44 79 PRO A CA 1
ATOM 649 C C . PRO A 1 79 ? 23.496 -25.874 -29.334 1.00 76.44 79 PRO A C 1
ATOM 651 O O . PRO A 1 79 ? 23.633 -25.385 -30.454 1.00 76.44 79 PRO A O 1
ATOM 654 N N . ARG A 1 80 ? 24.524 -26.105 -28.515 1.00 69.12 80 ARG A N 1
ATOM 655 C CA . ARG A 1 80 ? 25.893 -26.152 -29.030 1.00 69.12 80 ARG A CA 1
ATOM 656 C C . ARG A 1 80 ? 25.960 -27.383 -29.932 1.00 69.12 80 ARG A C 1
ATOM 658 O O . ARG A 1 80 ? 25.506 -28.442 -29.501 1.00 69.12 80 ARG A O 1
ATOM 665 N N . ASP A 1 81 ? 26.442 -27.210 -31.158 1.00 69.06 81 ASP A N 1
ATOM 666 C CA . ASP A 1 81 ? 26.530 -28.291 -32.137 1.00 69.06 81 ASP A CA 1
ATOM 667 C C . ASP A 1 81 ? 27.295 -29.462 -31.509 1.00 69.06 81 ASP A C 1
ATOM 669 O O . ASP A 1 81 ? 28.432 -29.307 -31.055 1.00 69.06 81 ASP A O 1
ATOM 673 N N . LEU A 1 82 ? 26.626 -30.612 -31.403 1.00 60.72 82 LEU A N 1
ATOM 674 C CA . LEU A 1 82 ? 27.207 -31.835 -30.844 1.00 60.72 82 LEU A CA 1
ATOM 675 C C . LEU A 1 82 ? 28.203 -32.487 -31.818 1.00 60.72 82 LEU A C 1
ATOM 677 O O . LEU A 1 82 ? 28.899 -33.419 -31.437 1.00 60.72 82 LEU A O 1
ATOM 681 N N . ASP A 1 83 ? 28.334 -31.943 -33.029 1.00 56.88 83 ASP A N 1
ATOM 682 C CA . ASP A 1 83 ? 29.223 -32.429 -34.086 1.00 56.88 83 ASP A CA 1
ATOM 683 C C . ASP A 1 83 ? 30.665 -31.906 -33.951 1.00 56.88 83 ASP A C 1
ATOM 685 O O . ASP A 1 83 ? 31.444 -31.947 -34.904 1.00 56.88 83 ASP A O 1
ATOM 689 N N . HIS A 1 84 ? 31.054 -31.383 -32.780 1.00 53.62 84 HIS A N 1
ATOM 690 C CA . HIS A 1 84 ? 32.446 -31.016 -32.543 1.00 53.62 84 HIS A CA 1
ATOM 691 C C . HIS A 1 84 ? 33.246 -32.272 -32.145 1.00 53.62 84 HIS A C 1
ATOM 693 O O . HIS A 1 84 ? 32.995 -32.832 -31.074 1.00 53.62 84 HIS A O 1
ATOM 699 N N . PRO A 1 85 ? 34.244 -32.705 -32.941 1.00 58.88 85 PRO A N 1
ATOM 700 C CA . PRO A 1 85 ? 34.898 -34.018 -32.812 1.00 58.88 85 PRO A CA 1
ATOM 701 C C . PRO A 1 85 ? 35.722 -34.210 -31.525 1.00 58.88 85 PRO A C 1
ATOM 703 O O . PRO A 1 85 ? 36.303 -35.266 -31.304 1.00 58.88 85 PRO A O 1
ATOM 706 N N . SER A 1 86 ? 35.778 -33.206 -30.651 1.00 57.31 86 SER A N 1
ATOM 707 C CA . SER A 1 86 ? 36.591 -33.202 -29.433 1.00 57.31 86 SER A CA 1
ATOM 708 C C . SER A 1 86 ? 36.006 -34.016 -28.266 1.00 57.31 86 SER A C 1
ATOM 710 O O . SER A 1 86 ? 36.694 -34.156 -27.257 1.00 57.31 86 SER A O 1
ATOM 712 N N . LEU A 1 87 ? 34.760 -34.506 -28.339 1.00 54.62 87 LEU A N 1
ATOM 713 C CA . LEU A 1 87 ? 34.072 -35.123 -27.186 1.00 54.62 87 LEU A CA 1
ATOM 714 C C . LEU A 1 87 ? 33.822 -36.637 -27.300 1.00 54.62 87 LEU A C 1
ATOM 716 O O . LEU A 1 87 ? 33.375 -37.238 -26.327 1.00 54.62 87 LEU A O 1
ATOM 720 N N . CYS A 1 88 ? 34.155 -37.269 -28.428 1.00 47.25 88 CYS A N 1
ATOM 721 C CA . CYS A 1 88 ? 34.002 -38.715 -28.629 1.00 47.25 88 CYS A CA 1
ATOM 722 C C . CYS A 1 88 ? 35.357 -39.381 -28.900 1.00 47.25 88 CYS A C 1
ATOM 724 O O . CYS A 1 88 ? 35.568 -39.961 -29.958 1.00 47.25 88 CYS A O 1
ATOM 726 N N . ALA A 1 89 ? 36.289 -39.298 -27.952 1.00 50.97 89 ALA A N 1
ATOM 727 C CA . ALA A 1 89 ? 37.444 -40.190 -27.921 1.00 50.97 89 ALA A CA 1
ATOM 728 C C . ALA A 1 89 ? 37.288 -41.120 -26.714 1.00 50.97 89 ALA A C 1
ATOM 730 O O . ALA A 1 89 ? 37.780 -40.840 -25.623 1.00 50.97 89 ALA A O 1
ATOM 731 N N . HIS A 1 90 ? 36.541 -42.209 -26.897 1.00 55.81 90 HIS A N 1
ATOM 732 C CA . HIS A 1 90 ? 36.688 -43.369 -26.025 1.00 55.81 90 HIS A CA 1
ATOM 733 C C . HIS A 1 90 ? 37.963 -44.109 -26.460 1.00 55.81 90 HIS A C 1
ATOM 735 O O . HIS A 1 90 ? 38.149 -44.296 -27.663 1.00 55.81 90 HIS A O 1
ATOM 741 N N . PRO A 1 91 ? 38.861 -44.509 -25.544 1.00 52.53 91 PRO A N 1
ATOM 742 C CA . PRO A 1 91 ? 39.953 -45.396 -25.916 1.00 52.53 91 PRO A CA 1
ATOM 743 C C . PRO A 1 91 ? 39.369 -46.768 -26.294 1.00 52.53 91 PRO A C 1
ATOM 745 O O . PRO A 1 91 ? 38.701 -47.402 -25.478 1.00 52.53 91 PRO A O 1
ATOM 748 N N . GLU A 1 92 ? 39.599 -47.196 -27.537 1.00 48.38 92 GLU A N 1
ATOM 749 C CA . GLU A 1 92 ? 39.267 -48.539 -28.034 1.00 48.38 92 GLU A CA 1
ATOM 750 C C . GLU A 1 92 ? 39.954 -49.613 -27.162 1.00 48.38 92 GLU A C 1
ATOM 752 O O . GLU A 1 92 ? 41.163 -49.514 -26.914 1.00 48.38 92 GLU A O 1
ATOM 757 N N . PRO A 1 93 ? 39.233 -50.642 -26.675 1.00 49.38 93 PRO A N 1
ATOM 758 C CA . PRO A 1 93 ? 39.836 -51.710 -25.899 1.00 49.38 93 PRO A CA 1
ATOM 759 C C . PRO A 1 93 ? 40.467 -52.752 -26.832 1.00 49.38 93 PRO A C 1
ATOM 761 O O . PRO A 1 93 ? 39.769 -53.487 -27.520 1.00 49.38 93 PRO A O 1
ATOM 764 N N . GLY A 1 94 ? 41.794 -52.867 -26.773 1.00 50.84 94 GLY A N 1
ATOM 765 C CA . GLY A 1 94 ? 42.521 -54.073 -27.172 1.00 50.84 94 GLY A CA 1
ATOM 766 C C . GLY A 1 94 ? 42.802 -54.224 -28.668 1.00 50.84 94 GLY A C 1
ATOM 767 O O . GLY A 1 94 ? 42.025 -54.821 -29.405 1.00 50.84 94 GLY A O 1
ATOM 768 N N . ALA A 1 95 ? 44.002 -53.813 -29.076 1.00 41.72 95 ALA A N 1
ATOM 769 C CA . ALA A 1 95 ? 44.729 -54.494 -30.141 1.00 41.72 95 ALA A CA 1
ATOM 770 C C . ALA A 1 95 ? 45.836 -55.326 -29.475 1.00 41.72 95 ALA A C 1
ATOM 772 O O . ALA A 1 95 ? 46.534 -54.819 -28.593 1.00 41.72 95 ALA A O 1
ATOM 773 N N . ALA A 1 96 ? 45.882 -56.606 -29.842 1.00 41.47 96 ALA A N 1
ATOM 774 C CA . ALA A 1 96 ? 46.812 -57.628 -29.366 1.00 41.47 96 ALA A CA 1
ATOM 775 C C . ALA A 1 96 ? 48.288 -57.294 -29.630 1.00 41.47 96 ALA A C 1
ATOM 777 O O . ALA A 1 96 ? 48.564 -56.560 -30.607 1.00 41.47 96 ALA A O 1
#

pLDDT: mean 75.7, std 15.59, range [41.47, 93.81]

Mean predicted aligned error: 14.22 Å